Protein AF-A0AAV5T5R3-F1 (afdb_monomer_lite)

Organism: NCBI:txid358040

Structure (mmCIF, N/CA/C/O backbone):
data_AF-A0AAV5T5R3-F1
#
_entry.id   AF-A0AAV5T5R3-F1
#
loop_
_atom_site.group_PDB
_atom_site.id
_atom_site.type_symbol
_atom_site.label_atom_id
_atom_site.label_alt_id
_atom_site.label_comp_id
_atom_site.label_asym_id
_atom_site.label_entity_id
_atom_site.label_seq_id
_atom_site.pdbx_PDB_ins_code
_atom_site.Cartn_x
_atom_site.Cartn_y
_atom_site.Cartn_z
_atom_site.occupancy
_atom_site.B_iso_or_equiv
_atom_site.auth_seq_id
_atom_site.auth_comp_id
_atom_site.auth_asym_id
_atom_site.auth_atom_id
_atom_site.pdbx_PDB_model_num
ATOM 1 N N . MET A 1 1 ? -5.095 -5.161 -11.583 1.00 46.38 1 MET A N 1
ATOM 2 C CA . MET A 1 1 ? -5.985 -4.616 -10.539 1.00 46.38 1 MET A CA 1
ATOM 3 C C . MET A 1 1 ? -6.483 -5.812 -9.742 1.00 46.38 1 MET A C 1
ATOM 5 O O . MET A 1 1 ? -7.297 -6.550 -10.275 1.00 46.38 1 MET A O 1
ATOM 9 N N . ILE A 1 2 ? -5.923 -6.089 -8.557 1.00 57.41 2 ILE A N 1
ATOM 10 C CA . ILE A 1 2 ? -6.489 -7.131 -7.682 1.00 57.41 2 ILE A CA 1
ATOM 11 C C . ILE A 1 2 ? -7.841 -6.587 -7.238 1.00 57.41 2 ILE A C 1
ATOM 13 O O . ILE A 1 2 ? -7.907 -5.549 -6.575 1.00 57.41 2 ILE A O 1
ATOM 17 N N . SER A 1 3 ? -8.927 -7.209 -7.687 1.00 76.88 3 SER A N 1
ATOM 18 C CA . SER A 1 3 ? -10.248 -6.776 -7.261 1.00 76.88 3 SER A CA 1
ATOM 19 C C . SER A 1 3 ? -10.371 -7.056 -5.760 1.00 76.88 3 SER A C 1
ATOM 21 O O . SER A 1 3 ? -10.006 -8.132 -5.293 1.00 76.88 3 SER A O 1
ATOM 23 N N . ARG A 1 4 ? -10.888 -6.1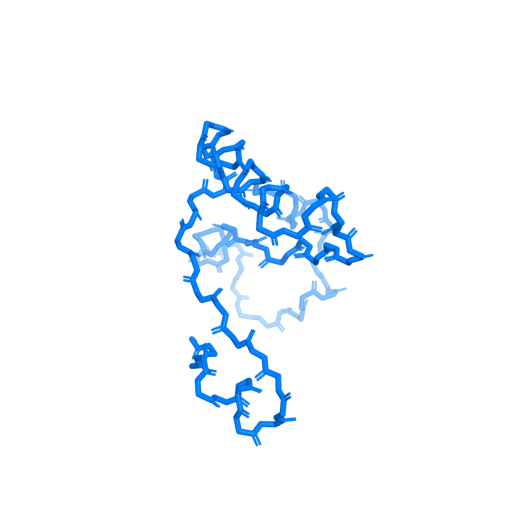08 -4.966 1.00 88.25 4 ARG A N 1
ATOM 24 C CA . ARG A 1 4 ? -11.142 -6.347 -3.526 1.00 88.25 4 ARG A CA 1
ATOM 25 C C . ARG A 1 4 ? -11.951 -7.632 -3.276 1.00 88.25 4 ARG A C 1
ATOM 27 O O . ARG A 1 4 ? -11.848 -8.217 -2.205 1.00 88.25 4 ARG A O 1
ATOM 34 N N . LEU A 1 5 ? -12.736 -8.044 -4.279 1.00 90.56 5 LEU A N 1
ATOM 35 C CA . LEU A 1 5 ? -13.533 -9.263 -4.290 1.00 90.56 5 LEU A CA 1
ATOM 36 C C . LEU A 1 5 ? -12.652 -10.506 -4.165 1.00 90.56 5 LEU A C 1
ATOM 38 O O . LEU A 1 5 ? -12.926 -11.325 -3.307 1.00 90.56 5 LEU A O 1
ATOM 42 N N . GLU A 1 6 ? -11.537 -10.604 -4.891 1.00 94.12 6 GLU A N 1
ATOM 43 C CA . GLU A 1 6 ? -10.624 -11.755 -4.779 1.00 94.12 6 GLU A CA 1
ATOM 44 C C . GLU A 1 6 ? -10.025 -11.910 -3.375 1.00 94.12 6 GLU A C 1
ATOM 46 O O . GLU A 1 6 ? -9.818 -13.029 -2.906 1.00 94.12 6 GLU A O 1
ATOM 51 N N . ILE A 1 7 ? -9.748 -10.791 -2.695 1.00 94.31 7 ILE A N 1
ATOM 52 C CA . ILE A 1 7 ? -9.258 -10.795 -1.309 1.00 94.31 7 ILE A CA 1
ATOM 53 C C . ILE A 1 7 ? -10.363 -11.292 -0.373 1.00 94.31 7 ILE A C 1
ATOM 55 O O . ILE A 1 7 ? -10.114 -12.128 0.497 1.00 94.31 7 ILE A O 1
ATOM 59 N N . THR A 1 8 ? -11.584 -10.785 -0.552 1.00 94.88 8 THR A N 1
ATOM 60 C CA . THR A 1 8 ? -12.732 -11.147 0.284 1.00 94.88 8 THR A CA 1
ATOM 61 C C . THR A 1 8 ? -13.201 -12.582 0.063 1.00 94.88 8 THR A C 1
ATOM 63 O O . THR A 1 8 ? -13.448 -13.283 1.041 1.00 94.88 8 THR A O 1
ATOM 66 N N . ASP A 1 9 ? -13.212 -13.067 -1.176 1.00 95.50 9 ASP A N 1
ATOM 67 C CA . ASP A 1 9 ? -13.566 -14.448 -1.526 1.00 95.50 9 ASP A CA 1
ATOM 68 C C . ASP A 1 9 ? -12.599 -15.469 -0.903 1.00 95.50 9 ASP A C 1
ATOM 70 O O . ASP A 1 9 ? -12.977 -16.605 -0.623 1.00 95.50 9 ASP A O 1
ATOM 74 N N . ARG A 1 10 ? -11.351 -15.061 -0.630 1.00 96.56 10 ARG A N 1
ATOM 75 C CA . ARG A 1 10 ? -10.338 -15.871 0.071 1.00 96.56 10 ARG A CA 1
ATOM 76 C C . ARG A 1 10 ? -10.383 -15.731 1.600 1.00 96.56 10 ARG A C 1
ATOM 78 O O . ARG A 1 10 ? -9.515 -16.278 2.276 1.00 96.56 10 ARG A O 1
ATOM 85 N N . GLY A 1 11 ? -11.371 -15.020 2.149 1.00 96.88 11 GLY A N 1
ATOM 86 C CA . GLY A 1 11 ? -11.594 -14.866 3.592 1.00 96.88 11 GLY A CA 1
ATOM 87 C C . GLY A 1 11 ? -10.964 -13.621 4.228 1.00 96.88 11 GLY A C 1
ATOM 88 O O . GLY A 1 11 ? -11.033 -13.464 5.445 1.00 96.88 11 GLY A O 1
ATOM 89 N N . GLY A 1 12 ? -10.354 -12.735 3.435 1.00 95.50 12 GLY A N 1
ATOM 90 C CA . GLY A 1 12 ? -9.805 -11.462 3.908 1.00 95.50 12 GLY A CA 1
ATOM 91 C C . GLY A 1 12 ? -10.796 -10.293 3.836 1.00 95.50 12 GLY A C 1
ATOM 92 O O . GLY A 1 12 ? -11.948 -10.425 3.425 1.00 95.50 12 GLY A O 1
ATOM 93 N N . LYS A 1 13 ? -10.327 -9.090 4.183 1.00 93.94 13 LYS A N 1
ATOM 94 C CA . LYS A 1 13 ? -11.056 -7.830 3.965 1.00 93.94 13 LYS A CA 1
ATOM 95 C C . LYS A 1 13 ? -10.220 -6.902 3.085 1.00 93.94 13 LYS A C 1
ATOM 97 O O . LYS A 1 13 ? -9.310 -6.242 3.574 1.00 93.94 13 LYS A O 1
ATOM 102 N N . GLY A 1 14 ? -10.526 -6.852 1.787 1.00 93.19 14 GLY A N 1
ATOM 103 C CA . GLY A 1 14 ? -9.864 -5.938 0.854 1.00 93.19 14 GLY A CA 1
ATOM 104 C C . GLY A 1 14 ? -10.402 -4.510 0.985 1.00 93.19 14 GLY A C 1
ATOM 105 O O . GLY A 1 14 ? -11.576 -4.270 0.697 1.00 93.19 14 GLY A O 1
ATOM 106 N N . ILE A 1 15 ? -9.553 -3.561 1.386 1.00 92.88 15 ILE A N 1
ATOM 107 C CA . ILE A 1 15 ? -9.891 -2.132 1.490 1.00 92.88 15 ILE A CA 1
ATOM 108 C C . ILE A 1 15 ? -9.051 -1.366 0.459 1.00 92.88 15 ILE A C 1
ATOM 110 O O . ILE A 1 15 ? -7.883 -1.088 0.719 1.00 92.88 15 ILE A O 1
ATOM 114 N N . PRO A 1 16 ? 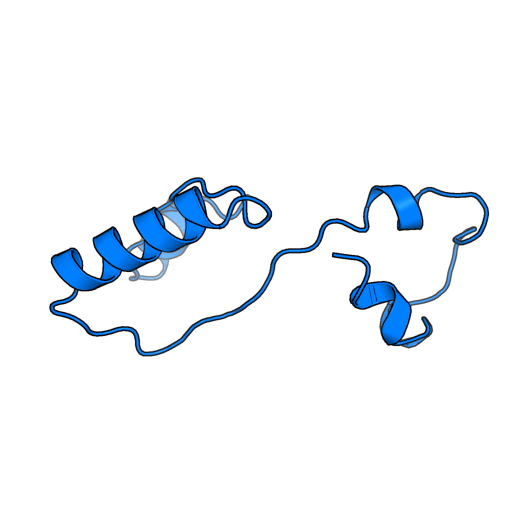-9.595 -1.065 -0.734 1.00 92.06 16 PRO A N 1
ATOM 115 C CA . PRO A 1 16 ? -8.866 -0.289 -1.726 1.00 92.06 16 PRO A CA 1
ATOM 116 C C . PRO A 1 16 ? -8.833 1.187 -1.317 1.00 92.06 16 PRO A C 1
ATOM 118 O O . PRO A 1 16 ? -9.879 1.778 -1.050 1.00 92.06 16 PRO A O 1
ATOM 121 N N . VAL A 1 17 ? -7.641 1.779 -1.318 1.00 92.44 17 VAL A N 1
ATOM 122 C CA . VAL A 1 17 ? -7.422 3.216 -1.119 1.00 92.44 17 VAL A CA 1
ATOM 123 C C . VAL A 1 17 ? -6.487 3.694 -2.224 1.00 92.44 17 VAL A C 1
ATOM 125 O O . VAL A 1 17 ? -5.493 3.033 -2.515 1.00 92.44 17 VAL A O 1
ATOM 128 N N . TYR A 1 18 ? -6.841 4.799 -2.877 1.00 93.38 18 TYR A N 1
ATOM 129 C CA . TYR A 1 18 ? -5.954 5.461 -3.828 1.00 93.38 18 TYR A CA 1
ATOM 130 C C . TYR A 1 18 ? -4.958 6.327 -3.054 1.00 93.38 18 TYR A C 1
ATOM 132 O O . TYR A 1 18 ? -5.375 7.056 -2.156 1.00 93.38 18 TYR A O 1
ATOM 140 N N . VAL A 1 19 ? -3.677 6.222 -3.401 1.00 94.31 19 VAL A N 1
ATOM 141 C CA . VAL A 1 19 ? -2.586 7.034 -2.855 1.00 94.31 19 VAL A CA 1
ATOM 142 C C . VAL A 1 19 ? -1.576 7.249 -3.977 1.00 94.31 19 VAL A C 1
ATOM 144 O O . VAL A 1 19 ? -1.066 6.270 -4.533 1.00 94.31 19 VAL A O 1
ATOM 147 N N . ASP A 1 20 ? -1.273 8.500 -4.304 1.00 92.56 20 ASP A N 1
ATOM 148 C CA . ASP A 1 20 ? 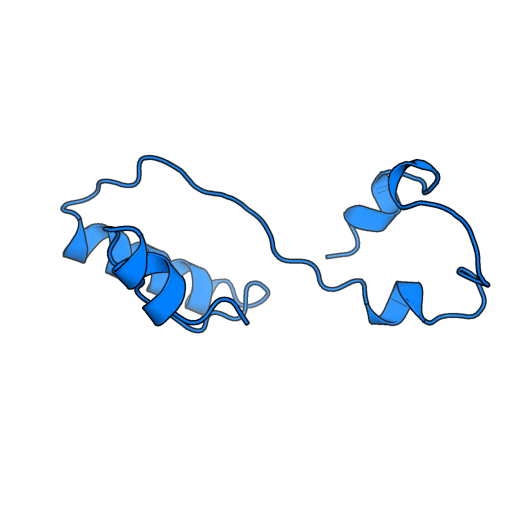-0.071 8.828 -5.060 1.00 92.56 20 ASP A CA 1
ATOM 149 C C . ASP A 1 20 ? 1.146 8.747 -4.128 1.00 92.56 20 ASP A C 1
ATOM 151 O O . ASP A 1 20 ? 1.360 9.597 -3.270 1.00 92.56 20 ASP A O 1
ATOM 155 N N . HIS A 1 21 ? 1.952 7.695 -4.277 1.00 89.69 21 HIS A N 1
ATOM 156 C CA . HIS A 1 21 ? 3.146 7.488 -3.450 1.00 89.69 21 HIS A CA 1
ATOM 157 C C . HIS A 1 21 ? 4.262 8.530 -3.661 1.00 89.69 21 HIS A C 1
ATOM 159 O O . HIS A 1 21 ? 5.203 8.549 -2.869 1.00 89.69 21 HIS A O 1
ATOM 165 N N . SER A 1 22 ? 4.166 9.383 -4.691 1.00 89.12 22 SER A N 1
ATOM 166 C CA . SER A 1 22 ? 5.076 10.520 -4.884 1.00 89.12 22 SER A CA 1
ATOM 167 C C . SER A 1 22 ? 4.667 11.758 -4.072 1.00 89.12 22 SER A C 1
ATOM 169 O O . SER A 1 22 ? 5.491 12.647 -3.849 1.00 89.12 22 SER A O 1
ATOM 171 N N . ASP A 1 23 ? 3.424 11.799 -3.576 1.00 94.75 23 ASP A N 1
ATOM 172 C CA . ASP A 1 23 ? 2.901 12.863 -2.721 1.00 94.75 23 ASP A CA 1
ATOM 173 C C . ASP A 1 23 ? 2.957 12.449 -1.239 1.00 94.75 23 ASP A C 1
ATOM 175 O O . ASP A 1 23 ? 2.187 11.622 -0.739 1.00 94.75 23 ASP A O 1
ATOM 179 N N . MET A 1 24 ? 3.875 13.066 -0.493 1.00 95.12 24 MET A N 1
ATOM 180 C CA . MET A 1 24 ? 4.066 12.767 0.928 1.00 95.12 24 MET A CA 1
ATOM 181 C C . MET A 1 24 ? 2.887 13.183 1.820 1.00 95.12 24 MET A C 1
ATOM 183 O O . MET A 1 24 ? 2.716 12.601 2.899 1.00 95.12 24 MET A O 1
ATOM 187 N N . ASP A 1 25 ? 2.066 14.149 1.403 1.00 98.06 25 ASP A N 1
ATOM 188 C CA . ASP A 1 25 ? 0.866 14.540 2.142 1.00 98.06 25 ASP A CA 1
ATOM 189 C C . ASP A 1 25 ? -0.245 13.490 1.976 1.00 98.06 25 ASP A C 1
ATOM 191 O O . ASP A 1 25 ? -0.933 13.161 2.955 1.00 98.06 25 ASP A O 1
ATOM 195 N N . GLU A 1 26 ? -0.373 12.884 0.789 1.00 97.62 26 GLU A N 1
ATOM 196 C CA . GLU A 1 26 ? -1.267 11.739 0.569 1.00 97.62 26 GLU A CA 1
ATOM 197 C C . GLU A 1 26 ? -0.812 10.509 1.363 1.00 97.62 26 GLU A C 1
ATOM 199 O O . GLU A 1 26 ? -1.619 9.895 2.072 1.00 97.62 26 GLU A O 1
ATOM 204 N N . VAL A 1 27 ? 0.488 10.193 1.335 1.00 96.44 27 VAL A N 1
ATOM 205 C CA . VAL A 1 27 ? 1.072 9.095 2.124 1.00 96.44 27 VAL A CA 1
ATOM 206 C C . VAL A 1 27 ? 0.795 9.293 3.618 1.00 96.44 27 VAL A C 1
ATOM 208 O O . VAL A 1 27 ? 0.300 8.388 4.296 1.00 96.44 27 VAL A O 1
ATOM 211 N N . LYS A 1 28 ? 1.049 10.492 4.151 1.00 97.88 28 LYS A N 1
ATOM 212 C CA . LYS A 1 28 ? 0.783 10.814 5.561 1.00 97.88 28 LYS A CA 1
ATOM 213 C C . LYS A 1 28 ? -0.698 10.680 5.916 1.00 97.88 28 LYS A C 1
ATOM 215 O O . LYS A 1 28 ? -1.038 10.179 6.996 1.00 97.88 28 LYS A O 1
ATOM 220 N N . SER A 1 29 ? -1.578 11.123 5.024 1.00 97.69 29 SER A N 1
ATOM 221 C CA . SER A 1 29 ? -3.026 11.016 5.201 1.00 97.69 29 SER A CA 1
ATOM 222 C C . SER A 1 29 ? -3.476 9.553 5.242 1.00 97.69 29 SER A C 1
ATOM 224 O O . SER A 1 29 ? -4.234 9.177 6.137 1.00 97.69 29 SER A O 1
ATOM 226 N N . PHE A 1 30 ? -2.933 8.706 4.364 1.00 96.75 30 PHE A N 1
ATOM 227 C CA . PHE A 1 30 ? -3.196 7.267 4.346 1.00 96.75 30 PHE A CA 1
ATOM 228 C C . PHE A 1 30 ? -2.806 6.576 5.659 1.00 96.75 30 PHE A C 1
ATOM 230 O O . PHE A 1 30 ? -3.631 5.886 6.264 1.00 96.75 30 PHE A O 1
ATOM 237 N N . PHE A 1 31 ? -1.590 6.812 6.160 1.00 97.12 31 PHE A N 1
ATOM 238 C CA . PHE A 1 31 ? -1.161 6.231 7.438 1.00 97.12 31 PHE A CA 1
ATOM 239 C C . PHE A 1 31 ? -1.969 6.758 8.629 1.00 97.12 31 PHE A C 1
ATOM 241 O O . PHE A 1 31 ? -2.249 6.001 9.555 1.00 97.12 31 PHE A O 1
ATOM 248 N N . SER A 1 32 ? -2.419 8.016 8.588 1.00 97.56 32 SER A N 1
ATOM 249 C CA . SER A 1 32 ? -3.308 8.568 9.621 1.00 97.56 32 SER A CA 1
ATOM 250 C C . SER A 1 32 ? -4.679 7.880 9.646 1.00 97.56 32 SER A C 1
ATOM 252 O O . SER A 1 32 ? -5.296 7.777 10.706 1.00 97.56 32 SER A O 1
ATOM 254 N N . CYS A 1 33 ? -5.180 7.420 8.495 1.00 96.12 33 CYS A N 1
ATOM 255 C CA . CYS A 1 33 ? -6.395 6.607 8.425 1.00 96.12 33 CYS A CA 1
ATOM 256 C C . CYS A 1 33 ? -6.169 5.213 9.022 1.00 96.12 33 CYS A C 1
ATOM 258 O O . CYS A 1 33 ? -6.957 4.794 9.865 1.00 96.12 33 CYS A O 1
ATOM 260 N N . ILE A 1 34 ? -5.074 4.534 8.654 1.00 96.00 34 ILE A N 1
ATOM 261 C CA . ILE A 1 34 ? -4.715 3.219 9.217 1.00 96.00 34 ILE A CA 1
ATOM 262 C C . ILE A 1 34 ? -4.593 3.292 10.742 1.00 96.00 34 ILE A C 1
ATOM 264 O O . ILE A 1 34 ? -5.154 2.451 11.440 1.00 96.00 34 ILE A O 1
ATOM 268 N N . ASP A 1 35 ? -3.889 4.301 11.258 1.00 96.94 35 ASP A N 1
ATOM 269 C CA . ASP A 1 35 ? -3.693 4.509 12.694 1.00 96.94 35 ASP A CA 1
ATOM 270 C C . ASP A 1 35 ? -5.033 4.601 13.441 1.00 96.94 35 ASP A C 1
ATOM 272 O O . ASP A 1 35 ? -5.268 3.878 14.412 1.00 96.94 35 ASP A O 1
ATOM 276 N N . LYS A 1 36 ? -5.966 5.413 12.930 1.00 97.19 36 LYS A N 1
ATOM 277 C CA . LYS A 1 36 ? -7.308 5.561 13.510 1.00 97.19 36 LYS A CA 1
ATOM 278 C C . LYS A 1 36 ? -8.127 4.273 13.433 1.00 97.19 36 LYS A C 1
ATOM 280 O O . LYS A 1 36 ? -8.736 3.886 14.431 1.00 97.19 36 LYS A O 1
ATOM 285 N N . ASP A 1 37 ? -8.135 3.613 12.279 1.00 95.81 37 ASP A N 1
ATOM 286 C CA . ASP A 1 37 ? -8.987 2.446 12.025 1.00 95.81 37 ASP A CA 1
ATOM 287 C C . ASP A 1 37 ? -8.495 1.192 12.764 1.00 95.81 37 ASP A C 1
ATOM 289 O O . ASP A 1 37 ? -9.302 0.383 13.231 1.00 95.81 37 ASP A O 1
ATOM 293 N N . ASN A 1 38 ? -7.176 1.063 12.934 1.00 95.38 38 ASN A N 1
ATOM 294 C CA . ASN A 1 38 ? -6.530 -0.109 13.523 1.00 95.38 38 ASN A CA 1
ATOM 295 C C . ASN A 1 38 ? -5.965 0.145 14.928 1.00 95.38 38 ASN A C 1
ATOM 297 O O . ASN A 1 38 ? -5.212 -0.682 15.439 1.00 95.38 38 ASN A O 1
ATOM 301 N N . LYS A 1 39 ? -6.313 1.267 15.574 1.00 96.62 39 LYS A N 1
ATOM 302 C CA . LYS A 1 39 ? -5.827 1.634 16.921 1.00 96.62 39 LYS A CA 1
ATOM 303 C C . LYS A 1 39 ? -4.291 1.646 17.011 1.00 96.62 39 LYS A C 1
ATOM 305 O O . LYS A 1 39 ? -3.715 1.148 17.977 1.00 96.62 39 LYS A O 1
ATOM 310 N N . GLY A 1 40 ? -3.650 2.183 15.979 1.00 95.19 40 GLY A N 1
ATOM 311 C CA . GLY A 1 40 ? -2.199 2.299 15.860 1.00 95.19 40 GLY A CA 1
ATOM 312 C C . GLY A 1 40 ? -1.462 1.028 15.449 1.00 95.19 40 GLY A C 1
ATOM 313 O O . GLY A 1 40 ? -0.235 1.007 15.498 1.00 95.19 40 GLY A O 1
ATOM 314 N N . GLN A 1 41 ? -2.168 -0.031 15.035 1.00 97.06 41 GLN A N 1
ATOM 315 C CA . GLN A 1 41 ? -1.534 -1.274 14.594 1.00 97.06 41 GLN A CA 1
ATOM 316 C C . GLN A 1 41 ? -1.394 -1.361 13.066 1.00 97.06 41 GLN A C 1
ATOM 318 O O . GLN A 1 41 ? -2.371 -1.280 12.315 1.00 97.06 41 GLN A O 1
ATOM 323 N N . LEU A 1 42 ? -0.163 -1.609 12.617 1.00 96.69 42 LEU A N 1
ATOM 324 C CA . LEU A 1 42 ? 0.174 -2.044 11.264 1.00 96.69 42 LEU A CA 1
ATOM 325 C C . LEU A 1 42 ? 1.240 -3.139 11.362 1.00 96.69 42 LEU A C 1
ATOM 327 O O . LEU A 1 42 ? 2.379 -2.858 11.722 1.00 96.69 42 LEU A O 1
ATOM 331 N N . ASP A 1 43 ? 0.870 -4.380 11.055 1.00 97.25 43 ASP A N 1
ATOM 332 C CA . ASP A 1 43 ? 1.772 -5.524 11.243 1.00 97.25 43 ASP A CA 1
ATOM 333 C C . ASP A 1 43 ? 2.765 -5.703 10.089 1.00 97.25 43 ASP A C 1
ATOM 335 O O . ASP A 1 43 ? 3.909 -6.101 10.300 1.00 97.25 43 ASP A O 1
ATOM 339 N N . ILE A 1 44 ? 2.326 -5.439 8.854 1.00 96.75 44 ILE A N 1
ATOM 340 C CA . ILE A 1 44 ? 3.114 -5.665 7.638 1.00 96.75 44 ILE A CA 1
ATOM 341 C C . ILE A 1 44 ? 2.896 -4.500 6.672 1.00 96.75 44 ILE A C 1
ATOM 343 O O . ILE A 1 44 ? 1.761 -4.186 6.315 1.00 96.75 44 ILE A O 1
ATOM 347 N N . LEU A 1 45 ? 3.996 -3.914 6.199 1.00 95.12 45 LEU A N 1
ATOM 348 C CA . LEU A 1 45 ? 4.023 -2.988 5.070 1.00 95.12 45 LEU A CA 1
ATOM 349 C C . LEU A 1 45 ? 4.758 -3.654 3.907 1.00 95.12 45 LEU A C 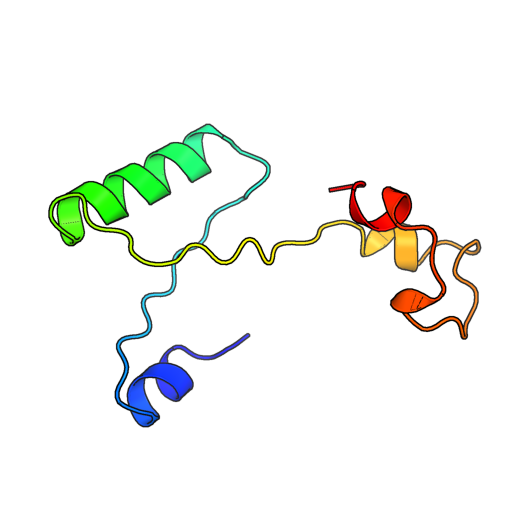1
ATOM 351 O O . LEU A 1 45 ? 5.930 -4.003 4.026 1.00 95.12 45 LEU A O 1
ATOM 355 N N . VAL A 1 46 ? 4.077 -3.803 2.774 1.00 93.25 46 VAL A N 1
ATOM 356 C CA . VAL A 1 46 ? 4.699 -4.244 1.523 1.00 93.25 46 VAL A CA 1
ATOM 357 C C . VAL A 1 46 ? 4.864 -3.019 0.634 1.00 93.25 46 VAL A C 1
ATOM 359 O O . VAL A 1 46 ? 3.883 -2.520 0.086 1.00 93.25 46 VAL A O 1
ATOM 362 N N . ASN A 1 47 ? 6.095 -2.524 0.494 1.00 89.69 47 ASN A N 1
ATOM 363 C CA . ASN A 1 47 ? 6.394 -1.444 -0.443 1.00 89.69 47 ASN A CA 1
ATOM 364 C C . ASN A 1 47 ? 6.492 -2.019 -1.865 1.00 89.69 47 ASN A C 1
ATOM 366 O O . ASN A 1 47 ? 7.551 -2.459 -2.299 1.00 89.69 47 ASN A O 1
ATOM 370 N N . ASN A 1 48 ? 5.348 -2.101 -2.546 1.00 85.88 48 ASN A N 1
ATOM 371 C CA . ASN A 1 48 ? 5.234 -2.595 -3.917 1.00 85.88 48 ASN A CA 1
ATOM 372 C C . ASN A 1 48 ? 4.546 -1.536 -4.790 1.00 85.88 48 ASN A C 1
ATOM 374 O O . ASN A 1 48 ? 3.403 -1.705 -5.224 1.00 85.88 48 ASN A O 1
ATOM 378 N N . ALA A 1 49 ? 5.254 -0.433 -5.009 1.00 81.81 49 ALA A N 1
ATOM 379 C CA . ALA A 1 49 ? 4.934 0.610 -5.976 1.00 81.81 49 ALA A CA 1
ATOM 380 C C . ALA A 1 49 ? 6.153 0.817 -6.889 1.00 81.81 49 ALA A C 1
ATOM 382 O O . ALA A 1 49 ? 7.287 0.657 -6.448 1.00 81.81 49 ALA A O 1
ATOM 383 N N . PHE A 1 50 ? 5.922 1.094 -8.172 1.00 76.00 50 PHE A N 1
ATOM 384 C CA . PHE A 1 50 ? 6.980 1.203 -9.177 1.00 76.00 50 PHE A CA 1
ATOM 385 C C . PHE A 1 50 ? 6.571 2.192 -10.276 1.00 76.00 50 PHE A C 1
ATOM 387 O O . PHE A 1 50 ? 5.487 2.050 -10.845 1.00 76.00 50 PHE A O 1
ATOM 394 N N . ALA A 1 51 ? 7.441 3.157 -10.599 1.00 76.25 51 ALA A N 1
ATOM 395 C CA . ALA A 1 51 ? 7.186 4.193 -11.609 1.00 76.25 51 ALA A CA 1
ATOM 396 C C . ALA A 1 51 ? 8.077 4.109 -12.863 1.00 76.25 51 ALA A C 1
ATOM 398 O O . ALA A 1 51 ? 7.836 4.835 -13.829 1.00 76.25 51 ALA A O 1
ATOM 399 N N . ALA A 1 52 ? 9.061 3.202 -12.932 1.00 72.19 52 ALA A N 1
ATOM 400 C CA . ALA A 1 52 ? 10.014 3.175 -14.051 1.00 72.19 52 ALA A CA 1
ATOM 401 C C . ALA A 1 52 ? 9.450 2.574 -15.360 1.00 72.19 52 ALA A C 1
ATOM 403 O O . ALA A 1 52 ? 10.208 2.272 -16.280 1.00 72.19 52 ALA A O 1
ATOM 404 N N . VAL A 1 53 ? 8.122 2.435 -15.498 1.00 73.00 53 VAL A N 1
ATOM 405 C CA . VAL A 1 53 ? 7.453 1.942 -16.722 1.00 73.00 53 VAL A CA 1
ATOM 406 C C . VAL A 1 53 ? 7.911 2.738 -17.949 1.00 73.00 53 VAL A C 1
ATOM 408 O O . VAL A 1 53 ? 8.205 2.159 -18.991 1.00 73.00 53 VAL A O 1
ATOM 411 N N . HIS A 1 54 ? 8.046 4.061 -17.825 1.00 69.12 54 HIS A N 1
ATOM 412 C CA . HIS A 1 54 ? 8.551 4.898 -18.916 1.00 69.12 54 HIS A CA 1
ATOM 413 C C . HIS A 1 54 ? 10.019 4.610 -19.265 1.00 69.12 54 HIS A C 1
ATOM 415 O O . HIS A 1 54 ? 10.351 4.552 -20.448 1.00 69.12 54 HIS A O 1
ATOM 421 N N . ALA A 1 55 ? 10.880 4.370 -18.269 1.00 68.62 55 ALA A N 1
ATOM 422 C CA . ALA A 1 55 ? 12.276 3.989 -18.491 1.00 68.62 55 ALA A CA 1
ATOM 423 C C . ALA A 1 55 ? 12.383 2.618 -19.186 1.00 68.62 55 ALA A C 1
ATOM 425 O O . ALA A 1 55 ? 13.191 2.456 -20.103 1.00 68.62 55 ALA A O 1
ATOM 426 N N . MET A 1 56 ? 11.501 1.674 -18.835 1.00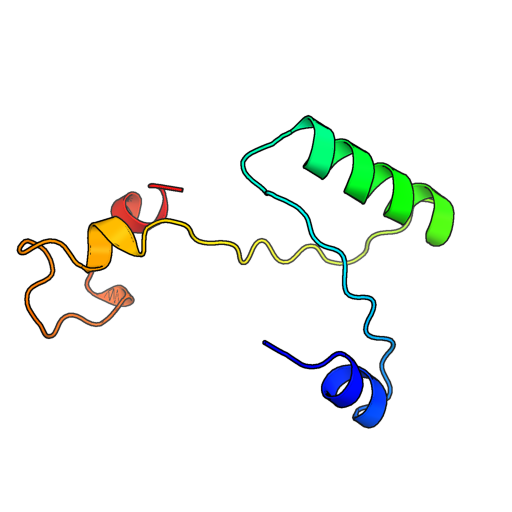 66.06 56 MET A N 1
ATOM 427 C CA . MET A 1 56 ? 11.420 0.348 -19.464 1.00 66.06 56 MET A CA 1
ATOM 428 C C . MET A 1 56 ? 10.998 0.386 -20.941 1.00 66.06 56 MET A C 1
ATOM 430 O O . MET A 1 56 ? 11.297 -0.546 -21.682 1.00 66.06 56 MET A O 1
ATOM 434 N N . HIS A 1 57 ? 10.298 1.435 -21.381 1.00 64.25 57 HIS A N 1
ATOM 435 C CA . HIS A 1 57 ? 9.855 1.595 -22.772 1.00 64.25 57 HIS A CA 1
ATOM 436 C C . HIS A 1 57 ? 10.824 2.404 -23.649 1.00 64.25 57 HIS A C 1
ATOM 438 O O . HIS A 1 57 ? 10.554 2.586 -24.836 1.00 64.25 57 HIS A O 1
ATOM 444 N N . SER A 1 58 ? 11.941 2.881 -23.095 1.00 62.56 58 SER A N 1
ATOM 445 C CA . SER A 1 58 ? 13.006 3.517 -23.877 1.00 62.56 58 SER A CA 1
ATOM 446 C C . SER A 1 58 ? 13.830 2.480 -24.660 1.00 62.56 58 SER A C 1
ATOM 448 O O . SER A 1 58 ? 13.951 1.330 -24.236 1.00 62.56 58 SER A O 1
ATOM 450 N N . ASP A 1 59 ? 14.436 2.877 -25.788 1.00 54.72 59 ASP A N 1
ATOM 451 C CA . ASP A 1 59 ? 15.259 2.002 -26.655 1.00 54.72 59 ASP A CA 1
ATOM 452 C C . ASP A 1 59 ? 16.429 1.301 -25.918 1.00 54.72 59 ASP A C 1
ATOM 454 O O . ASP A 1 59 ? 16.966 0.300 -26.400 1.00 54.72 59 ASP A O 1
ATOM 458 N N . ALA A 1 60 ? 16.805 1.779 -24.724 1.00 54.66 60 ALA A N 1
ATOM 459 C CA . ALA A 1 60 ? 17.814 1.157 -23.865 1.00 54.66 60 ALA A CA 1
ATOM 460 C C . ALA A 1 60 ? 17.367 -0.195 -23.271 1.00 54.66 60 ALA A C 1
ATOM 462 O O . ALA A 1 60 ? 18.211 -1.024 -22.943 1.00 54.66 60 ALA A O 1
ATOM 463 N N . MET A 1 61 ? 16.056 -0.453 -23.188 1.00 54.81 61 MET A N 1
ATOM 464 C CA . MET A 1 61 ? 15.473 -1.735 -22.774 1.00 54.81 61 MET A CA 1
ATOM 465 C C . MET A 1 61 ? 14.885 -2.477 -23.984 1.00 54.81 61 MET A C 1
ATOM 467 O O . MET A 1 61 ? 13.774 -3.014 -23.977 1.00 54.81 61 MET A O 1
ATOM 471 N N . THR A 1 62 ? 15.638 -2.510 -25.083 1.00 52.19 62 THR A N 1
ATOM 472 C CA . THR A 1 62 ? 15.305 -3.340 -26.239 1.00 52.19 62 THR A CA 1
ATOM 473 C C . THR A 1 62 ? 15.322 -4.816 -25.834 1.00 52.19 62 THR A C 1
ATOM 475 O O . THR A 1 62 ? 16.368 -5.437 -25.727 1.00 52.19 62 THR A O 1
ATOM 478 N N . LYS A 1 63 ? 14.121 -5.373 -25.613 1.00 56.81 63 LYS A N 1
ATOM 479 C CA . LYS A 1 63 ? 13.761 -6.800 -25.714 1.00 56.81 63 LYS A CA 1
ATOM 480 C C . LYS A 1 63 ? 14.842 -7.776 -25.223 1.00 56.81 63 LYS A C 1
ATOM 482 O O . LYS A 1 63 ? 15.650 -8.189 -26.044 1.00 56.81 63 LYS A O 1
ATOM 487 N N . THR A 1 64 ? 14.787 -8.243 -23.971 1.00 55.00 64 THR A N 1
ATOM 488 C CA . THR A 1 64 ? 14.912 -9.680 -23.576 1.00 55.00 64 THR A CA 1
ATOM 489 C C . THR A 1 64 ? 15.398 -9.913 -22.147 1.00 55.00 64 THR A C 1
ATOM 491 O O . THR A 1 64 ? 15.163 -11.007 -21.636 1.00 55.00 64 THR A O 1
ATOM 494 N N . SER A 1 65 ? 16.016 -8.935 -21.487 1.00 63.34 65 SER A N 1
ATOM 495 C CA . SER A 1 65 ? 16.597 -9.173 -20.163 1.00 63.34 65 SER A CA 1
ATOM 496 C C . SER A 1 65 ? 15.514 -9.351 -19.099 1.00 63.34 65 SER A C 1
ATOM 498 O O . SER A 1 65 ? 14.553 -8.579 -19.018 1.00 63.34 65 SER A O 1
ATOM 500 N N . LYS A 1 66 ? 15.641 -10.399 -18.289 1.00 75.44 66 LYS A N 1
ATOM 501 C CA . LYS A 1 66 ? 14.766 -10.623 -17.133 1.00 75.44 66 LYS A CA 1
ATOM 502 C C . LYS A 1 66 ? 15.052 -9.552 -16.085 1.00 75.44 66 LYS A C 1
ATOM 504 O O . LYS A 1 66 ? 16.154 -9.028 -16.033 1.00 75.44 66 LYS A O 1
ATOM 509 N N . PHE A 1 67 ? 14.092 -9.253 -15.211 1.00 73.62 67 PHE A N 1
ATOM 510 C CA . PHE A 1 67 ? 14.258 -8.160 -14.238 1.00 73.62 67 PHE A CA 1
ATOM 511 C C . PHE A 1 67 ? 15.518 -8.300 -13.355 1.00 73.62 67 PHE A C 1
ATOM 513 O O . PHE A 1 67 ? 16.108 -7.301 -12.963 1.00 73.62 67 PHE A O 1
ATOM 520 N N . TYR A 1 68 ? 15.939 -9.539 -13.073 1.00 80.88 68 TYR A N 1
ATOM 521 C CA . TYR A 1 68 ? 17.136 -9.867 -12.290 1.00 80.88 68 TYR A CA 1
ATOM 522 C C . TYR A 1 68 ? 18.452 -9.807 -13.082 1.00 80.88 68 TYR A C 1
ATOM 524 O O . TYR A 1 68 ? 19.508 -10.119 -12.542 1.00 80.88 68 TYR A O 1
ATOM 532 N N . GLU A 1 69 ? 18.388 -9.471 -14.368 1.00 81.75 69 GLU A N 1
ATOM 533 C CA . GLU A 1 69 ? 19.540 -9.226 -15.241 1.00 81.75 69 GLU A CA 1
ATOM 534 C C . GLU A 1 69 ? 19.784 -7.711 -15.422 1.00 81.75 69 GLU A C 1
ATOM 536 O O . GLU A 1 69 ? 20.722 -7.326 -16.113 1.00 81.75 69 GLU A O 1
ATOM 541 N N . THR A 1 70 ? 18.952 -6.857 -14.811 1.00 76.12 70 THR A N 1
ATOM 542 C CA . THR A 1 70 ? 19.093 -5.392 -14.801 1.00 76.12 70 THR A CA 1
ATOM 543 C C . THR A 1 70 ? 19.893 -4.935 -13.577 1.00 76.12 70 THR A C 1
ATOM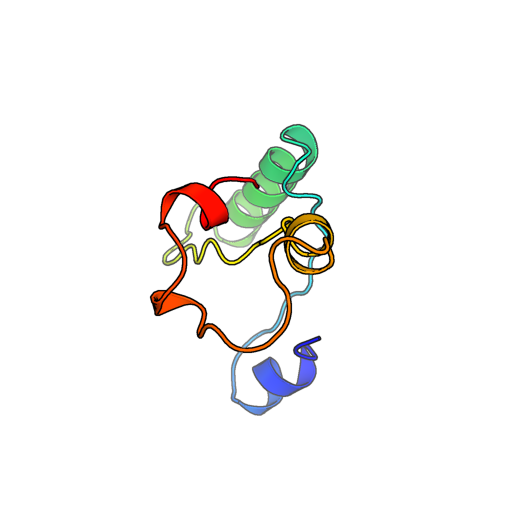 545 O O . THR A 1 70 ? 19.736 -5.509 -12.499 1.00 76.12 70 THR A O 1
ATOM 548 N N . GLU A 1 71 ? 20.704 -3.881 -13.726 1.00 80.69 71 GLU A N 1
ATOM 549 C CA . GLU A 1 71 ? 21.400 -3.228 -12.606 1.00 80.69 71 GLU A CA 1
ATOM 550 C C . GLU A 1 71 ? 20.406 -2.847 -11.488 1.00 80.69 71 GLU A C 1
ATOM 552 O O . GLU A 1 71 ? 19.359 -2.264 -11.796 1.00 80.69 71 GLU A O 1
ATOM 557 N N . PRO A 1 72 ? 20.684 -3.169 -10.208 1.00 78.88 72 PRO A N 1
ATOM 558 C CA . PRO A 1 72 ? 19.766 -2.906 -9.099 1.00 78.88 72 PRO A CA 1
ATOM 559 C C . PRO A 1 72 ? 19.298 -1.451 -9.013 1.00 78.88 72 PRO A C 1
ATOM 561 O O . PRO A 1 72 ? 18.111 -1.206 -8.807 1.00 78.88 72 PRO A O 1
ATOM 564 N N . GLU A 1 73 ? 20.197 -0.498 -9.266 1.00 79.19 73 GLU A N 1
ATOM 565 C CA . GLU A 1 73 ? 19.943 0.944 -9.181 1.00 79.19 73 GLU A CA 1
ATOM 566 C C . GLU A 1 73 ? 18.885 1.421 -10.187 1.00 79.19 73 GLU A C 1
ATOM 568 O O . GLU A 1 73 ? 18.263 2.465 -10.001 1.00 79.19 73 GLU A O 1
ATOM 573 N N . PHE A 1 74 ? 18.639 0.659 -11.258 1.00 74.88 74 PHE A N 1
ATOM 574 C CA . PHE A 1 74 ? 17.556 0.951 -12.196 1.00 74.88 74 PHE A CA 1
ATOM 575 C C . PHE A 1 74 ? 16.180 0.892 -11.518 1.00 74.88 74 PHE A C 1
ATOM 577 O O . PHE A 1 74 ? 15.272 1.641 -11.879 1.00 74.88 74 PHE A O 1
ATOM 584 N N . TRP A 1 75 ? 16.011 0.003 -10.540 1.00 73.38 75 TRP A N 1
ATOM 585 C CA . TRP A 1 75 ? 14.746 -0.169 -9.827 1.00 73.38 75 TRP A CA 1
ATOM 586 C C . TRP A 1 75 ? 14.530 0.882 -8.734 1.00 73.38 75 TRP A C 1
ATOM 588 O O . TRP A 1 75 ? 13.402 1.025 -8.267 1.00 73.38 75 TRP A O 1
ATOM 598 N N . ASP A 1 76 ? 15.565 1.666 -8.419 1.00 72.50 76 ASP A N 1
ATOM 599 C CA . ASP A 1 76 ? 15.515 2.814 -7.509 1.00 72.50 76 ASP A CA 1
ATOM 600 C C . ASP A 1 76 ? 15.137 4.127 -8.226 1.00 72.50 76 ASP A C 1
ATOM 602 O O . ASP A 1 76 ? 15.100 5.186 -7.607 1.00 72.50 76 ASP A O 1
ATOM 606 N N . LEU A 1 77 ? 14.841 4.094 -9.535 1.00 67.62 77 LEU A N 1
ATOM 607 C CA . LEU A 1 77 ? 14.404 5.261 -10.327 1.00 67.62 77 LEU A CA 1
ATOM 608 C C . LEU A 1 77 ? 12.972 5.746 -9.990 1.00 67.62 77 LEU A C 1
ATOM 610 O O . LEU A 1 77 ? 12.352 6.437 -10.802 1.00 67.62 77 LEU A O 1
ATOM 614 N N . VAL A 1 78 ? 12.436 5.358 -8.832 1.00 60.16 78 VAL A N 1
ATOM 615 C CA . VAL A 1 78 ? 11.052 5.574 -8.385 1.00 60.16 78 VAL A CA 1
ATOM 616 C C . VAL A 1 78 ? 11.033 6.482 -7.166 1.00 60.16 78 VAL A C 1
ATOM 618 O O . VAL A 1 78 ? 11.738 6.160 -6.186 1.00 60.16 78 VAL A O 1
#

InterPro domains:
  IPR036291 NAD(P)-binding domain superfamily [SSF51735] (6-76)

pLDDT: mean 83.55, std 14.64, range [46.38, 98.06]

Radius of gyration: 16.86 Å; chains: 1; bounding box: 35×30×44 Å

Foldseek 3Di:
DPPLVVQVVVPHGRDDDDADPVDVVSVVVVVVVVCVVVVHDDDDDDPDDFDCPVVCPDPVVPDDDDPVNDDPVSRVPD

Sequence (78 aa):
MISRLEITDRGGKGIPVYVDHSDMDEVKSFFSCIDKDNKGQLDILVNNAFAAVHAMHSDAMTKTSKFYETEPEFWDLV

Secondary structure (DSSP, 8-state):
---HHHHHHTTS--------TT-HHHHHHHHHHHHHHTTT-----------THHHHTSGGG-S---GGGS-GGGGG--